Protein AF-A0A359KFX6-F1 (afdb_monomer_lite)

pLDDT: mean 89.25, std 11.67, range [46.41, 98.25]

Structure (mmCIF, N/CA/C/O backbone):
data_AF-A0A359KFX6-F1
#
_entry.id   AF-A0A359KFX6-F1
#
loop_
_atom_site.group_PDB
_atom_site.id
_atom_site.type_symbol
_atom_site.label_atom_id
_atom_site.label_alt_id
_atom_site.label_comp_id
_atom_site.label_asym_id
_atom_site.label_entity_id
_atom_site.label_seq_id
_atom_site.pdbx_PDB_ins_code
_atom_site.Cartn_x
_atom_site.Cartn_y
_atom_site.Cartn_z
_atom_site.occupancy
_atom_site.B_iso_or_equiv
_atom_site.auth_seq_id
_atom_site.auth_comp_id
_atom_site.auth_asym_id
_atom_site.auth_atom_id
_atom_site.pdbx_PDB_model_num
ATOM 1 N N . VAL A 1 1 ? -24.130 4.174 2.530 1.00 46.41 1 VAL A N 1
ATOM 2 C CA . VAL A 1 1 ? -23.969 5.558 3.047 1.00 46.41 1 VAL A CA 1
ATOM 3 C C . VAL A 1 1 ? -24.366 5.598 4.523 1.00 46.41 1 VAL A C 1
ATOM 5 O O . VAL A 1 1 ? -25.543 5.690 4.841 1.00 46.41 1 VAL A O 1
ATOM 8 N N . TRP A 1 2 ? -23.391 5.468 5.428 1.00 47.47 2 TRP A N 1
ATOM 9 C CA . TRP A 1 2 ? -23.591 5.372 6.887 1.00 47.47 2 TRP A CA 1
ATOM 10 C C . TRP A 1 2 ? -23.995 6.693 7.577 1.00 47.47 2 TRP A C 1
ATOM 12 O O . TRP A 1 2 ? -24.367 6.684 8.745 1.00 47.47 2 TRP A O 1
ATOM 22 N N . ARG A 1 3 ? -23.997 7.827 6.858 1.00 52.50 3 ARG A N 1
ATOM 23 C CA . ARG A 1 3 ? -24.322 9.155 7.419 1.00 52.50 3 ARG A CA 1
ATOM 24 C C . ARG A 1 3 ? -25.767 9.323 7.905 1.00 52.50 3 ARG A C 1
ATOM 26 O O . ARG A 1 3 ? -26.028 10.223 8.689 1.00 52.50 3 ARG A O 1
ATOM 33 N N . ALA A 1 4 ? -26.709 8.486 7.470 1.00 49.50 4 ALA A N 1
ATOM 34 C CA . ALA A 1 4 ? -28.132 8.710 7.748 1.00 49.50 4 ALA A CA 1
ATOM 35 C C . ALA A 1 4 ? -28.636 8.130 9.089 1.00 49.50 4 ALA A C 1
ATOM 37 O O . ALA A 1 4 ? -29.808 8.307 9.412 1.00 49.50 4 ALA A O 1
ATOM 38 N N . ARG A 1 5 ? -27.800 7.433 9.877 1.00 52.50 5 ARG A N 1
ATOM 39 C CA . ARG A 1 5 ? -28.245 6.772 11.125 1.00 52.50 5 ARG A CA 1
ATOM 40 C C . ARG A 1 5 ? -27.927 7.523 12.424 1.00 52.50 5 ARG A C 1
ATOM 42 O O . ARG A 1 5 ? -28.490 7.165 13.453 1.00 52.50 5 ARG A O 1
ATOM 49 N N . GLU A 1 6 ? -27.128 8.590 12.394 1.00 54.47 6 GLU A N 1
ATOM 50 C CA . GLU A 1 6 ? -26.747 9.355 13.600 1.00 54.47 6 GLU A CA 1
ATOM 51 C C . GLU A 1 6 ? -27.597 10.612 13.865 1.00 54.47 6 GLU A C 1
ATOM 53 O O . GLU A 1 6 ? -27.246 11.450 14.690 1.00 54.47 6 GLU A O 1
ATOM 58 N N . ALA A 1 7 ? -28.770 10.738 13.239 1.00 55.31 7 ALA A N 1
ATOM 59 C CA . ALA A 1 7 ? -29.654 11.893 13.434 1.00 55.31 7 ALA A CA 1
ATOM 60 C C . ALA A 1 7 ? -30.240 12.026 14.860 1.00 55.31 7 ALA A C 1
ATOM 62 O O . ALA A 1 7 ? -30.926 13.002 15.146 1.00 55.31 7 ALA A O 1
ATOM 63 N N . LYS A 1 8 ? -29.998 11.063 15.763 1.00 57.53 8 LYS A N 1
ATOM 64 C CA . LYS A 1 8 ? -30.536 11.095 17.134 1.00 57.53 8 LYS A CA 1
ATOM 65 C C . LYS A 1 8 ? -29.732 11.954 18.122 1.00 57.53 8 LYS A C 1
ATOM 67 O O . LYS A 1 8 ? -30.311 12.334 19.128 1.00 57.53 8 LYS A O 1
ATOM 72 N N . ASN A 1 9 ? -28.466 12.287 17.837 1.00 59.84 9 ASN A N 1
ATOM 73 C CA . ASN A 1 9 ? -27.573 13.026 18.751 1.00 59.84 9 ASN A CA 1
ATOM 74 C C . ASN A 1 9 ? -26.816 14.165 18.036 1.00 59.84 9 ASN A C 1
ATOM 76 O O . ASN A 1 9 ? -25.602 14.301 18.180 1.00 59.84 9 ASN A O 1
ATOM 80 N N . VAL A 1 10 ? -27.500 14.950 17.201 1.00 62.69 10 VAL A N 1
ATOM 81 C CA . VAL A 1 10 ? -26.873 16.103 16.536 1.00 62.69 10 VAL A CA 1
ATOM 82 C C . VAL A 1 10 ? -26.825 17.274 17.517 1.00 62.69 10 VAL A C 1
ATOM 84 O O . VAL A 1 10 ? -27.857 17.864 17.824 1.00 62.69 10 VAL A O 1
ATOM 87 N N . GLU A 1 11 ? -25.632 17.606 18.010 1.00 73.69 11 GLU A N 1
ATOM 88 C CA . GLU A 1 11 ? -25.386 18.827 18.785 1.00 73.69 11 GLU A CA 1
ATOM 89 C C . GLU A 1 11 ? -25.001 20.001 17.869 1.00 73.69 11 GLU A C 1
ATOM 91 O O . GLU A 1 11 ? -24.621 19.801 16.712 1.00 73.69 11 GLU A O 1
ATOM 96 N N . THR A 1 12 ? -25.065 21.234 18.388 1.00 77.56 12 THR A N 1
ATOM 97 C CA . THR A 1 12 ? -24.832 22.496 17.652 1.00 77.56 12 THR A CA 1
ATOM 98 C C . THR A 1 12 ? -23.528 22.523 16.838 1.00 77.56 12 THR A C 1
ATOM 100 O O . THR A 1 12 ? -23.456 23.218 15.828 1.00 77.56 12 THR A O 1
ATOM 103 N N . TYR A 1 13 ? -22.512 21.751 17.237 1.00 80.38 13 TYR A N 1
ATOM 104 C CA . TYR A 1 13 ? -21.194 21.700 16.587 1.00 80.38 13 TYR A CA 1
ATOM 105 C C . TYR A 1 13 ? -20.863 20.340 15.941 1.00 80.38 13 TYR A C 1
ATOM 107 O O . TYR A 1 13 ? -19.727 20.117 15.524 1.00 80.38 13 TYR A O 1
ATOM 115 N N . GLY A 1 14 ? -21.844 19.440 15.823 1.00 81.88 14 GLY A N 1
ATOM 116 C CA . GLY A 1 14 ? -21.681 18.089 15.280 1.00 81.88 14 GLY A CA 1
ATOM 117 C C . GLY A 1 14 ? -21.691 16.990 16.346 1.00 81.88 14 GLY A C 1
ATOM 118 O O . GLY A 1 14 ? -21.669 17.252 17.541 1.00 81.88 14 GLY A O 1
ATOM 119 N N . SER A 1 15 ? -21.748 15.736 15.892 1.00 82.19 15 SER A N 1
ATOM 120 C CA . SER A 1 15 ? -21.886 14.537 16.737 1.00 82.19 15 SER A CA 1
ATOM 121 C C . SER A 1 15 ? -20.609 13.688 16.817 1.00 82.19 15 SER A C 1
ATOM 123 O O . SER A 1 15 ? -20.643 12.561 17.312 1.00 82.19 15 SER A O 1
ATOM 125 N N . ALA A 1 16 ? -19.484 14.193 16.294 1.00 87.06 16 ALA A N 1
ATOM 126 C CA . ALA A 1 16 ? -18.245 13.431 16.194 1.00 87.06 16 ALA A CA 1
ATOM 127 C C . ALA A 1 16 ? -17.688 13.094 17.584 1.00 87.06 16 ALA A C 1
ATOM 129 O O . ALA A 1 16 ? -17.415 13.972 18.399 1.00 87.06 16 ALA A O 1
ATOM 130 N N . ARG A 1 17 ? -17.472 11.803 17.830 1.00 90.38 17 ARG A N 1
ATOM 131 C CA . ARG A 1 17 ? -16.875 11.277 19.059 1.00 90.38 17 ARG A CA 1
ATOM 132 C C . ARG A 1 17 ? -16.063 10.027 18.757 1.00 90.38 17 ARG A C 1
ATOM 134 O O . ARG A 1 17 ? -16.183 9.440 17.683 1.00 90.38 17 ARG A O 1
ATOM 141 N N . TRP A 1 18 ? -15.282 9.581 19.734 1.00 91.25 18 TRP A N 1
ATOM 142 C CA . TRP A 1 18 ? -14.645 8.272 19.662 1.00 91.25 18 TRP A CA 1
ATOM 143 C C . TRP A 1 18 ? -15.694 7.157 19.588 1.00 91.25 18 TRP A C 1
ATOM 145 O O . TRP A 1 18 ? -16.712 7.183 20.291 1.00 91.25 18 TRP A O 1
ATOM 155 N N . ALA A 1 19 ? -15.429 6.183 18.720 1.00 91.50 19 ALA A N 1
ATOM 156 C CA . ALA A 1 19 ? -16.250 4.991 18.583 1.00 91.50 19 ALA A CA 1
ATOM 157 C C . ALA A 1 19 ? -16.086 4.083 19.810 1.00 91.50 19 ALA A C 1
ATOM 159 O O . ALA A 1 19 ? -14.988 3.923 20.344 1.00 91.50 19 ALA A O 1
ATOM 160 N N . ARG A 1 20 ? -17.181 3.460 20.241 1.00 92.06 20 ARG A N 1
ATOM 161 C CA . ARG A 1 20 ? -17.185 2.408 21.260 1.00 92.06 20 ARG A CA 1
ATOM 162 C C . ARG A 1 20 ? -16.756 1.073 20.638 1.00 92.06 20 ARG A C 1
ATOM 164 O O . ARG A 1 20 ? -16.949 0.882 19.436 1.00 92.06 20 ARG A O 1
ATOM 171 N N . PRO A 1 21 ? -16.242 0.109 21.425 1.00 92.25 21 PRO A N 1
ATOM 172 C CA . PRO A 1 21 ? -15.827 -1.198 20.904 1.00 92.25 21 PRO A CA 1
ATOM 173 C C . PRO A 1 21 ? -16.912 -1.917 20.083 1.00 92.25 21 PRO A C 1
ATOM 175 O O . PRO A 1 21 ? -16.631 -2.491 19.032 1.00 92.25 21 PRO A O 1
ATOM 178 N N . GLU A 1 22 ? -18.168 -1.826 20.519 1.00 93.31 22 GLU A N 1
ATOM 179 C CA . GLU A 1 22 ? -19.338 -2.367 19.814 1.00 93.31 22 GLU A CA 1
ATOM 180 C C . GLU A 1 22 ? -19.574 -1.731 18.435 1.00 93.31 22 GLU A C 1
ATOM 182 O O . GLU A 1 22 ? -19.948 -2.429 17.495 1.00 93.31 22 GLU A O 1
ATOM 187 N N . GLU A 1 23 ? -19.278 -0.440 18.279 1.00 93.69 23 GLU A N 1
ATOM 188 C CA . GLU A 1 23 ? -19.401 0.287 17.011 1.00 93.69 23 GLU A CA 1
ATOM 189 C C . GLU A 1 23 ? -18.256 -0.056 16.059 1.00 93.69 23 GLU A C 1
ATOM 191 O O . GLU A 1 23 ? -18.488 -0.247 14.869 1.00 93.69 23 GLU A O 1
ATOM 196 N N . VAL A 1 24 ? -17.036 -0.213 16.583 1.00 94.38 24 VAL A N 1
ATOM 197 C CA . VAL A 1 24 ? -15.875 -0.687 15.809 1.00 94.38 24 VAL A CA 1
ATOM 198 C C . VAL A 1 24 ? -16.143 -2.088 15.254 1.00 94.38 24 VAL A C 1
ATOM 200 O O . VAL A 1 24 ? -15.892 -2.354 14.077 1.00 94.38 24 VAL A O 1
ATOM 203 N N . LYS A 1 25 ? -16.709 -2.974 16.084 1.00 92.88 25 LYS A N 1
ATOM 204 C CA . LYS A 1 25 ? -17.122 -4.317 15.668 1.00 92.88 25 LYS A CA 1
ATOM 205 C C . LYS A 1 25 ? -18.252 -4.269 14.639 1.00 92.88 25 LYS A C 1
ATOM 207 O O . LYS A 1 25 ? -18.168 -4.954 13.625 1.00 92.88 25 LYS A O 1
ATOM 212 N N . ALA A 1 26 ? -19.289 -3.462 14.873 1.00 93.12 26 ALA A N 1
ATOM 213 C CA . ALA A 1 26 ? -20.415 -3.312 13.948 1.00 93.12 26 ALA A CA 1
ATOM 214 C C . ALA A 1 26 ? -20.001 -2.710 12.593 1.00 93.12 26 ALA A C 1
ATOM 216 O O . ALA A 1 26 ? -20.606 -3.032 11.574 1.00 93.12 26 ALA A O 1
ATOM 217 N N . ALA A 1 27 ? -18.955 -1.881 12.572 1.00 92.50 27 ALA A N 1
ATOM 218 C CA . ALA A 1 27 ? -18.339 -1.353 11.357 1.00 92.50 27 ALA A CA 1
ATOM 219 C C . ALA A 1 27 ? -17.454 -2.378 10.617 1.00 92.50 27 ALA A C 1
ATOM 221 O O . ALA A 1 27 ? -16.913 -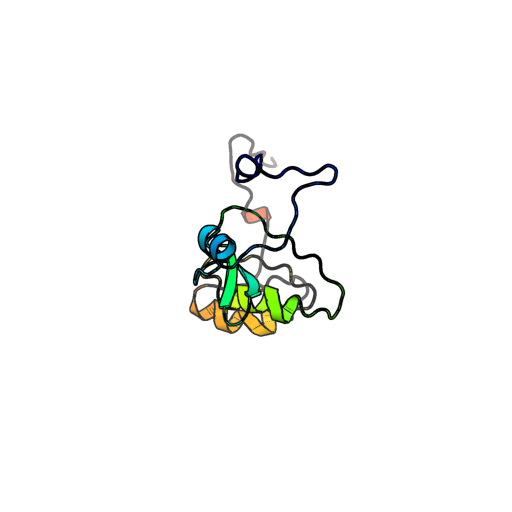2.056 9.563 1.00 92.50 27 ALA A O 1
ATOM 222 N N . GLY A 1 28 ? -17.286 -3.594 11.152 1.00 93.75 28 GLY A N 1
ATOM 223 C CA . GLY A 1 28 ? -16.502 -4.660 10.523 1.00 93.75 28 GLY A CA 1
ATOM 224 C C . GLY A 1 28 ? -14.987 -4.464 10.598 1.00 93.75 28 GLY A C 1
ATOM 225 O O . GLY A 1 28 ? -14.253 -5.162 9.909 1.00 93.75 28 GLY A O 1
ATOM 226 N N . LEU A 1 29 ? -14.494 -3.547 11.439 1.00 95.81 29 LEU A N 1
ATOM 227 C CA . LEU A 1 29 ? -13.077 -3.160 11.437 1.00 95.81 29 LEU A CA 1
ATOM 228 C C . LEU A 1 29 ? -12.146 -4.153 12.144 1.00 95.81 29 LEU A C 1
ATOM 230 O O . LEU A 1 29 ? -10.932 -4.004 12.068 1.00 95.81 29 LEU A O 1
ATOM 234 N N . LEU A 1 30 ? -12.697 -5.142 12.849 1.00 94.81 30 LEU A N 1
ATOM 235 C CA . LEU A 1 30 ? -11.935 -6.167 13.578 1.00 94.81 30 LEU A CA 1
ATOM 236 C C . LEU A 1 30 ? -11.732 -7.449 12.750 1.00 94.81 30 LEU A C 1
ATOM 238 O O . LEU A 1 30 ? -11.313 -8.477 13.276 1.00 94.81 30 LEU A O 1
ATOM 242 N N . GLY A 1 31 ? -12.071 -7.410 11.458 1.00 92.06 31 GLY A N 1
ATOM 243 C CA . GLY A 1 31 ? -11.870 -8.525 10.539 1.00 92.06 31 GLY A CA 1
ATOM 244 C C . GLY A 1 31 ? -10.386 -8.835 10.276 1.00 92.06 31 GLY A C 1
ATOM 245 O O . GLY A 1 31 ? -9.509 -7.981 10.474 1.00 92.06 31 GLY A O 1
ATOM 246 N N . PRO A 1 32 ? -10.073 -10.065 9.829 1.00 91.69 32 PRO A N 1
ATOM 247 C CA . PRO A 1 32 ? -8.710 -10.447 9.466 1.00 91.69 32 PRO A CA 1
ATOM 248 C C . PRO A 1 32 ? -8.247 -9.812 8.146 1.00 91.69 32 PRO A C 1
ATOM 250 O O . PRO A 1 32 ? -7.043 -9.628 7.963 1.00 91.69 32 PRO A O 1
ATOM 253 N N . ASP A 1 33 ? -9.191 -9.443 7.280 1.00 92.50 33 ASP A N 1
ATOM 254 C CA . ASP A 1 33 ? -8.957 -8.956 5.922 1.00 92.50 33 ASP A CA 1
ATOM 255 C C . ASP A 1 33 ? -8.999 -7.427 5.833 1.00 92.50 33 ASP A C 1
ATOM 257 O O . ASP A 1 33 ? -9.458 -6.739 6.748 1.00 92.50 33 ASP A O 1
ATOM 261 N N . GLY A 1 34 ? -8.505 -6.887 4.719 1.00 93.62 34 GLY A N 1
ATOM 262 C CA . GLY A 1 34 ? -8.496 -5.452 4.456 1.00 93.62 34 GLY A CA 1
ATOM 263 C C . GLY A 1 34 ? -7.147 -4.765 4.664 1.00 93.62 34 GLY A C 1
ATOM 264 O O . GLY A 1 34 ? -6.161 -5.348 5.123 1.00 93.62 34 GLY A O 1
ATOM 265 N N . VAL A 1 35 ? -7.102 -3.478 4.325 1.00 95.69 35 VAL A N 1
ATOM 266 C CA . VAL A 1 35 ? -5.936 -2.624 4.590 1.00 95.69 35 VAL A CA 1
ATOM 267 C C . VAL A 1 35 ? -5.858 -2.284 6.074 1.00 95.69 35 VAL A C 1
ATOM 269 O O . VAL A 1 35 ? -6.873 -2.002 6.708 1.00 95.69 35 VAL A O 1
ATOM 272 N N . VAL A 1 36 ? -4.655 -2.284 6.645 1.00 96.31 36 VAL A N 1
ATOM 273 C CA . VAL A 1 36 ? -4.445 -1.992 8.068 1.00 96.31 36 VAL A CA 1
ATOM 274 C C . VAL A 1 36 ? -4.578 -0.491 8.308 1.00 96.31 36 VAL A C 1
ATOM 276 O O . VAL A 1 36 ? -3.822 0.297 7.752 1.00 96.31 36 VAL A O 1
ATOM 279 N N . LEU A 1 37 ? -5.511 -0.087 9.168 1.00 94.94 37 LEU A N 1
ATOM 280 C CA . LEU A 1 37 ? -5.725 1.309 9.564 1.00 94.94 37 LEU A CA 1
ATOM 281 C C . LEU A 1 37 ? -4.928 1.691 10.816 1.00 94.94 37 LEU A C 1
ATOM 283 O O . LEU A 1 37 ? -4.542 2.845 10.989 1.00 94.94 37 LEU A O 1
ATOM 287 N N . GLY A 1 38 ? -4.713 0.727 11.710 1.00 93.12 38 GLY A N 1
ATOM 288 C CA . GLY A 1 38 ? -4.068 0.947 12.997 1.00 93.12 38 GLY A CA 1
ATOM 289 C C . GLY A 1 38 ? -4.356 -0.183 13.976 1.00 93.12 38 GLY A C 1
ATOM 290 O O . GLY A 1 38 ? -4.626 -1.315 13.578 1.00 93.12 38 GLY A O 1
ATOM 291 N N . ARG A 1 39 ? -4.299 0.124 15.273 1.00 91.81 39 ARG A N 1
ATOM 292 C CA . ARG A 1 39 ? -4.544 -0.837 16.352 1.00 91.81 39 ARG A CA 1
ATOM 293 C C . ARG A 1 39 ? -5.454 -0.220 17.404 1.00 91.81 39 ARG A C 1
ATOM 295 O O . ARG A 1 39 ? -5.211 0.907 17.831 1.00 91.81 39 ARG A O 1
ATOM 302 N N . HIS A 1 40 ? -6.445 -0.980 17.844 1.00 90.62 40 HIS A N 1
ATOM 303 C CA . HIS A 1 40 ? -7.269 -0.668 19.001 1.00 90.62 40 HIS A CA 1
ATOM 304 C C . HIS A 1 40 ? -7.013 -1.739 20.060 1.00 90.62 40 HIS A C 1
ATOM 306 O O . HIS A 1 40 ? -7.258 -2.919 19.829 1.00 90.62 40 HIS A O 1
ATOM 312 N N . GLU A 1 41 ? -6.444 -1.341 21.199 1.00 89.19 41 GLU A N 1
ATOM 313 C CA . GLU A 1 41 ? -5.989 -2.266 22.243 1.00 89.19 41 GLU A CA 1
ATOM 314 C C . GLU A 1 41 ? -5.061 -3.366 21.690 1.00 89.19 41 GLU A C 1
ATOM 316 O O . GLU A 1 41 ? -3.911 -3.091 21.342 1.00 89.19 41 GLU A O 1
ATOM 321 N N . ARG A 1 42 ? -5.528 -4.616 21.614 1.00 91.06 42 ARG A N 1
ATOM 322 C CA . ARG A 1 42 ? -4.767 -5.773 21.115 1.00 91.06 42 ARG A CA 1
ATOM 323 C C . ARG A 1 42 ? -5.152 -6.185 19.691 1.00 91.06 42 ARG A C 1
ATOM 325 O O . ARG A 1 42 ? -4.514 -7.076 19.144 1.00 91.06 42 ARG A O 1
ATOM 332 N N . GLU A 1 43 ? -6.130 -5.516 19.090 1.00 92.31 43 GLU A N 1
ATOM 333 C CA . GLU A 1 43 ? -6.717 -5.878 17.800 1.00 92.31 43 GLU A CA 1
ATOM 334 C C . GLU A 1 43 ? -6.264 -4.905 16.705 1.00 92.31 43 GLU A C 1
ATOM 336 O O . GLU A 1 43 ? -6.219 -3.685 16.903 1.00 92.31 43 GLU A O 1
ATOM 341 N N . TYR A 1 44 ? -5.941 -5.431 15.524 1.00 94.56 44 TYR A N 1
ATOM 342 C CA . TYR A 1 44 ? -5.707 -4.593 14.350 1.00 94.56 44 TYR A CA 1
ATOM 343 C C . TYR A 1 44 ? -7.034 -4.095 13.790 1.00 94.56 44 TYR A C 1
ATOM 345 O O . TYR A 1 44 ? -7.964 -4.874 13.605 1.00 94.56 44 TYR A O 1
ATOM 353 N N . LEU A 1 45 ? -7.085 -2.803 13.476 1.00 95.88 45 LEU A N 1
ATOM 354 C CA . LEU A 1 45 ? -8.183 -2.221 12.721 1.00 95.88 45 LEU A CA 1
ATOM 355 C C . LEU A 1 45 ? -7.884 -2.379 11.237 1.00 95.88 45 LEU A C 1
ATOM 357 O O . LEU A 1 45 ? -6.827 -1.930 10.781 1.00 95.88 45 LEU A O 1
ATOM 361 N N . ARG A 1 46 ? -8.804 -2.981 10.490 1.00 95.88 46 ARG A N 1
ATOM 362 C CA . ARG A 1 46 ? -8.685 -3.163 9.045 1.00 95.88 46 ARG A CA 1
ATOM 363 C C . ARG A 1 46 ? -9.928 -2.697 8.311 1.00 95.88 46 ARG A C 1
ATOM 365 O O . ARG A 1 46 ? -11.024 -2.712 8.859 1.00 95.88 46 ARG A O 1
ATOM 372 N N . HIS A 1 47 ? -9.745 -2.266 7.072 1.00 95.06 47 HIS A N 1
ATOM 373 C CA . HIS A 1 47 ? -10.837 -1.881 6.193 1.00 95.06 47 HIS A CA 1
ATOM 374 C C . HIS A 1 47 ? -10.822 -2.726 4.924 1.00 95.06 47 HIS A C 1
ATOM 376 O O . HIS A 1 47 ? -9.885 -2.633 4.132 1.00 95.06 47 HIS A O 1
ATOM 382 N N . ASP A 1 48 ? -11.865 -3.532 4.752 1.00 94.25 48 ASP A N 1
ATOM 383 C CA . ASP A 1 48 ? -12.090 -4.404 3.589 1.00 94.25 48 ASP A CA 1
ATOM 384 C C . ASP A 1 48 ? -13.288 -3.932 2.738 1.00 94.25 48 ASP A C 1
ATOM 386 O O . ASP A 1 48 ? -13.895 -4.681 1.978 1.00 94.25 48 ASP A O 1
ATOM 390 N N . GLY A 1 49 ? -13.690 -2.671 2.919 1.00 92.12 49 GLY A N 1
ATOM 391 C CA . GLY A 1 49 ? -14.785 -2.063 2.175 1.00 92.12 49 GLY A CA 1
ATOM 392 C C . GLY A 1 49 ? -14.344 -1.508 0.816 1.00 92.12 49 GLY A C 1
ATOM 393 O O . GLY A 1 49 ? -13.150 -1.369 0.543 1.00 92.12 49 GLY A O 1
ATOM 394 N N . PRO A 1 50 ? -15.307 -1.157 -0.054 1.00 91.06 50 PRO A N 1
ATOM 395 C CA . PRO A 1 50 ? -15.029 -0.491 -1.325 1.00 91.06 50 PRO A CA 1
ATOM 396 C C . PRO A 1 50 ? -14.568 0.967 -1.156 1.00 91.06 50 PRO A C 1
ATOM 398 O O . PRO A 1 50 ? -14.209 1.615 -2.141 1.00 91.06 50 PRO A O 1
ATOM 401 N N . GLU A 1 51 ? -14.634 1.524 0.055 1.00 93.50 51 GLU A N 1
ATOM 402 C CA . GLU A 1 51 ? -14.254 2.903 0.319 1.00 93.50 51 GLU A CA 1
ATOM 403 C C . GLU A 1 51 ? -12.732 3.124 0.243 1.00 93.50 51 GLU A C 1
ATOM 405 O O . GLU A 1 51 ? -11.904 2.243 0.469 1.00 93.50 51 GLU A O 1
ATOM 410 N N . HIS A 1 52 ? -12.339 4.355 -0.080 1.00 93.62 52 HIS A N 1
ATOM 411 C CA . HIS A 1 52 ? -10.933 4.747 -0.099 1.00 93.62 52 HIS A CA 1
ATOM 412 C C . HIS A 1 52 ? -10.454 5.182 1.288 1.00 93.62 52 HIS A C 1
ATOM 414 O O . HIS A 1 52 ? -11.170 5.858 2.029 1.00 93.62 52 HIS A O 1
ATOM 420 N N . VAL A 1 53 ? -9.198 4.859 1.605 1.00 93.62 53 VAL A N 1
ATOM 421 C CA . VAL A 1 53 ? -8.551 5.223 2.870 1.00 93.62 53 VAL A CA 1
ATOM 422 C C . VAL A 1 53 ? -7.541 6.343 2.638 1.00 93.62 53 VAL A C 1
ATOM 424 O O . VAL A 1 53 ? -6.619 6.209 1.836 1.00 93.62 53 VAL A O 1
ATOM 427 N N . LEU A 1 54 ? -7.684 7.438 3.387 1.00 95.31 54 LEU A N 1
ATOM 428 C CA . LEU A 1 54 ? -6.722 8.538 3.426 1.00 95.31 54 LEU A CA 1
ATOM 429 C C . LEU A 1 54 ? -5.947 8.504 4.748 1.00 95.31 54 LEU A C 1
ATOM 431 O O . LEU A 1 54 ? -6.528 8.670 5.818 1.00 95.31 54 LEU A O 1
ATOM 435 N N . CYS A 1 55 ? -4.625 8.344 4.675 1.00 93.69 55 CYS A N 1
ATOM 436 C CA . CYS A 1 55 ? -3.739 8.479 5.831 1.00 93.69 55 CYS A CA 1
ATOM 437 C C . CYS A 1 55 ? -3.074 9.861 5.825 1.00 93.69 55 CYS A C 1
ATOM 439 O O . CYS A 1 55 ? -2.224 10.145 4.980 1.00 93.69 55 CYS A O 1
ATOM 441 N N . PHE A 1 56 ? -3.431 10.705 6.794 1.00 93.88 56 PHE A N 1
ATOM 442 C CA . PHE A 1 56 ? -2.775 11.990 7.023 1.00 93.88 56 PHE A CA 1
ATOM 443 C C . PHE A 1 56 ? -1.828 11.884 8.222 1.00 93.88 56 PHE A C 1
ATOM 445 O O . PHE A 1 56 ? -2.274 11.759 9.360 1.00 93.88 56 PHE A O 1
ATOM 452 N N . ALA A 1 57 ? -0.516 11.896 7.972 1.00 92.06 57 ALA A N 1
ATOM 453 C CA . ALA A 1 57 ? 0.483 11.695 9.019 1.00 92.06 57 ALA A CA 1
ATOM 454 C C . ALA A 1 57 ? 1.807 12.439 8.717 1.00 92.06 57 ALA A C 1
ATOM 456 O O . ALA A 1 57 ? 2.321 12.322 7.596 1.00 92.06 57 ALA A O 1
ATOM 457 N N . PRO A 1 58 ? 2.413 13.146 9.699 1.00 92.00 58 PRO A N 1
ATOM 458 C CA . PRO A 1 58 ? 3.693 13.842 9.528 1.00 92.00 58 PRO A CA 1
ATOM 459 C C . PRO A 1 58 ? 4.853 12.919 9.132 1.00 92.00 58 PRO A C 1
ATOM 461 O O . PRO A 1 58 ? 4.781 11.691 9.232 1.00 92.00 58 PRO A O 1
ATOM 464 N N . THR A 1 59 ? 5.985 13.488 8.722 1.00 91.31 59 THR A N 1
ATOM 465 C CA . THR A 1 59 ? 7.219 12.707 8.547 1.00 91.31 59 THR A CA 1
ATOM 466 C C . THR A 1 59 ? 7.649 12.058 9.865 1.00 91.31 59 THR A C 1
ATOM 468 O O . THR A 1 59 ? 7.533 12.679 10.915 1.00 91.31 59 THR A O 1
ATOM 471 N N . ARG A 1 60 ? 8.181 10.827 9.805 1.00 89.44 60 ARG A N 1
ATOM 472 C CA . ARG A 1 60 ? 8.643 10.043 10.974 1.00 89.44 60 ARG A CA 1
ATOM 473 C C . ARG A 1 60 ? 7.557 9.689 12.007 1.00 89.44 60 ARG A C 1
ATOM 475 O O . ARG A 1 60 ? 7.879 9.207 13.080 1.00 89.44 60 ARG A O 1
ATOM 482 N N . SER A 1 61 ? 6.280 9.831 11.656 1.00 91.50 61 SER A N 1
ATOM 483 C CA . SER A 1 61 ? 5.128 9.397 12.471 1.00 91.50 61 SER A CA 1
ATOM 484 C C . SER A 1 61 ? 4.858 7.887 12.436 1.00 91.50 61 SER A C 1
ATOM 486 O O . SER A 1 61 ? 3.933 7.405 13.078 1.00 91.50 61 SER A O 1
ATOM 488 N N . GLY A 1 62 ? 5.627 7.132 11.645 1.00 91.19 62 GLY A N 1
ATOM 489 C CA . GLY A 1 62 ? 5.464 5.686 11.532 1.00 91.19 62 GLY A CA 1
ATOM 490 C C . GLY A 1 62 ? 4.445 5.212 10.491 1.00 91.19 62 GLY A C 1
ATOM 491 O O . GLY A 1 62 ? 4.208 4.013 10.428 1.00 91.19 62 GLY A O 1
ATOM 492 N N . LYS A 1 63 ? 3.896 6.073 9.613 1.00 93.56 63 LYS A N 1
ATOM 493 C CA . LYS A 1 63 ? 2.935 5.631 8.569 1.00 93.56 63 LYS A CA 1
ATOM 494 C C . LYS A 1 63 ? 3.426 4.461 7.698 1.00 93.56 63 LYS A C 1
ATOM 496 O O . LYS A 1 63 ? 2.636 3.619 7.291 1.00 93.56 63 LYS A O 1
ATOM 501 N N . GLY A 1 64 ? 4.735 4.390 7.439 1.00 92.69 64 GLY A N 1
ATOM 502 C CA . GLY A 1 64 ? 5.339 3.284 6.692 1.00 92.69 64 GLY A CA 1
ATOM 503 C C . GLY A 1 64 ? 5.224 1.960 7.446 1.00 92.69 64 GLY A C 1
ATOM 504 O O . GLY A 1 64 ? 4.650 1.006 6.939 1.00 92.69 64 GLY A O 1
ATOM 505 N N . VAL A 1 65 ? 5.705 1.927 8.690 1.00 93.69 65 VAL A N 1
ATOM 506 C CA . VAL A 1 65 ? 5.761 0.707 9.514 1.00 93.69 65 VAL A 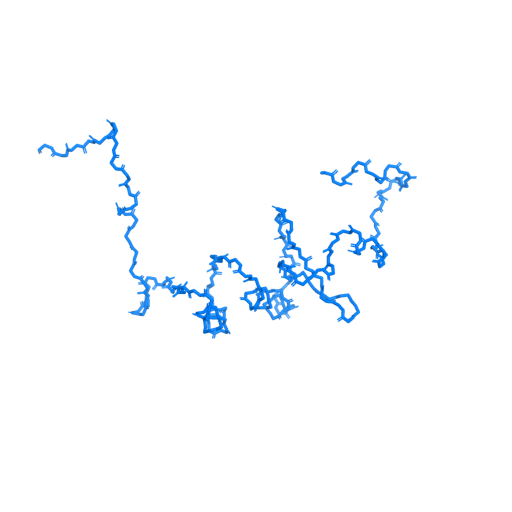CA 1
ATOM 507 C C . VAL A 1 65 ? 4.424 0.326 10.157 1.00 93.69 65 VAL A C 1
ATOM 509 O O . VAL A 1 65 ? 4.216 -0.840 10.462 1.00 93.69 65 VAL A O 1
ATOM 512 N N . GLY A 1 66 ? 3.524 1.288 10.375 1.00 91.75 66 GLY A N 1
ATOM 513 C CA . GLY A 1 66 ? 2.249 1.081 11.069 1.00 91.75 66 GLY A CA 1
ATOM 514 C C . GLY A 1 66 ? 1.043 0.875 10.154 1.00 91.75 66 GLY A C 1
ATOM 515 O O . GLY A 1 66 ? 0.037 0.344 10.611 1.00 91.75 66 GLY A O 1
ATOM 516 N N . LEU A 1 67 ? 1.136 1.277 8.881 1.00 94.88 67 LEU A N 1
ATOM 517 C CA . LEU A 1 67 ? 0.020 1.217 7.931 1.00 94.88 67 LEU A CA 1
ATOM 518 C C . LEU A 1 67 ? 0.439 0.590 6.598 1.00 94.88 67 LEU A C 1
ATOM 520 O O . LEU A 1 67 ? -0.131 -0.422 6.197 1.00 94.88 67 LEU A O 1
ATOM 524 N N . VAL A 1 68 ? 1.460 1.138 5.928 1.00 95.94 68 VAL A N 1
ATOM 525 C CA . VAL A 1 68 ? 1.822 0.724 4.557 1.00 95.94 68 VAL A CA 1
ATOM 526 C C . VAL A 1 68 ? 2.406 -0.690 4.517 1.00 95.94 68 VAL A C 1
ATOM 528 O O . VAL A 1 68 ? 1.861 -1.558 3.840 1.00 95.94 68 VAL A O 1
ATOM 531 N N . VAL A 1 69 ? 3.488 -0.946 5.256 1.00 97.00 69 VAL A N 1
ATOM 532 C CA . VAL A 1 69 ? 4.163 -2.253 5.279 1.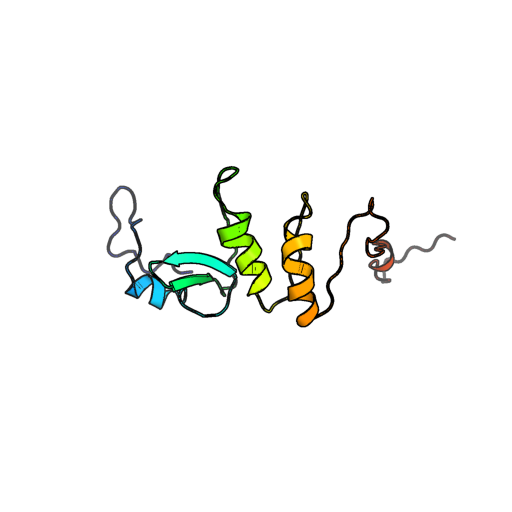00 97.00 69 VAL A CA 1
ATOM 533 C C . VAL A 1 69 ? 3.233 -3.355 5.802 1.00 97.00 69 VAL A C 1
ATOM 535 O O . VAL A 1 69 ? 3.105 -4.364 5.110 1.00 97.00 69 VAL A O 1
ATOM 538 N N . PRO A 1 70 ? 2.514 -3.186 6.935 1.00 96.06 70 PRO A N 1
ATOM 539 C CA . PRO A 1 70 ? 1.544 -4.183 7.383 1.00 96.06 70 PRO A CA 1
ATOM 540 C C . PRO A 1 70 ? 0.469 -4.483 6.338 1.00 96.06 70 PRO A C 1
ATOM 542 O O . PRO A 1 70 ? 0.172 -5.653 6.105 1.00 96.06 70 PRO A O 1
ATOM 545 N N . SER A 1 71 ? -0.065 -3.460 5.658 1.00 96.44 71 SER A N 1
ATOM 546 C CA . SER A 1 71 ? -1.047 -3.665 4.587 1.00 96.44 71 SER A CA 1
ATOM 547 C C . SER A 1 71 ? -0.453 -4.472 3.436 1.00 96.44 71 SER A C 1
ATOM 549 O O . SER A 1 71 ? -1.044 -5.454 3.016 1.00 96.44 71 SER A O 1
ATOM 551 N N . LEU A 1 72 ? 0.749 -4.149 2.958 1.00 97.06 72 LEU A N 1
ATOM 552 C CA . LEU A 1 72 ? 1.377 -4.893 1.858 1.00 97.06 72 LEU A CA 1
ATOM 553 C C . LEU A 1 72 ? 1.732 -6.346 2.213 1.00 97.06 72 LEU A C 1
ATOM 555 O O . LEU A 1 72 ? 1.812 -7.181 1.308 1.00 97.06 72 LEU A O 1
ATOM 559 N N . LEU A 1 73 ? 1.924 -6.648 3.499 1.00 95.62 73 LEU A N 1
ATOM 560 C CA . LEU A 1 73 ? 2.207 -7.991 4.013 1.00 95.62 73 LEU A CA 1
ATOM 561 C C . LEU A 1 73 ? 0.955 -8.799 4.381 1.00 95.62 73 LEU A C 1
ATOM 563 O O . LEU A 1 73 ? 1.088 -9.970 4.717 1.00 95.62 73 LEU A O 1
ATOM 567 N N . THR A 1 74 ? -0.237 -8.203 4.359 1.00 93.38 74 THR A N 1
ATOM 568 C CA . THR A 1 74 ? -1.483 -8.893 4.750 1.00 93.38 74 THR A CA 1
ATOM 569 C C . THR A 1 74 ? -2.576 -8.810 3.692 1.00 93.38 74 THR A C 1
ATOM 571 O O . THR A 1 74 ? -3.371 -9.734 3.583 1.00 93.38 74 THR A O 1
ATOM 574 N N . TRP A 1 75 ? -2.581 -7.763 2.863 1.00 92.31 75 TRP A N 1
ATOM 575 C CA . TRP A 1 75 ? -3.526 -7.580 1.767 1.00 92.31 75 TRP A CA 1
ATOM 576 C C . TRP A 1 75 ? -3.367 -8.685 0.709 1.00 92.31 75 TRP A C 1
ATOM 578 O O . TRP A 1 75 ? -2.319 -8.731 0.038 1.00 92.31 75 TRP A O 1
ATOM 588 N N . PRO A 1 76 ? -4.393 -9.536 0.513 1.00 89.00 76 PRO A N 1
ATOM 589 C CA . PRO A 1 76 ? -4.306 -10.685 -0.386 1.00 89.00 76 PRO A CA 1
ATOM 590 C C . PRO A 1 76 ? -4.448 -10.293 -1.863 1.00 89.00 76 PRO A C 1
ATOM 592 O O . PRO A 1 76 ? -3.989 -11.019 -2.743 1.00 89.00 76 PRO A O 1
ATOM 595 N N . GLY A 1 77 ? -5.064 -9.143 -2.150 1.00 91.44 77 GLY A N 1
ATOM 596 C CA . GLY A 1 77 ? -5.303 -8.669 -3.511 1.00 91.44 77 GLY A CA 1
ATOM 597 C C . GLY A 1 77 ? -4.060 -8.093 -4.189 1.00 91.44 77 GLY A C 1
ATOM 598 O O . GLY A 1 77 ? -3.004 -7.914 -3.578 1.00 91.44 77 GLY A O 1
ATOM 599 N N . SER A 1 78 ? -4.186 -7.748 -5.470 1.00 94.75 78 SER A N 1
ATOM 600 C CA . SER A 1 78 ? -3.152 -7.014 -6.207 1.00 94.75 78 SER A CA 1
ATOM 601 C C . SER A 1 78 ? -2.916 -5.622 -5.609 1.00 94.75 78 SER A C 1
ATOM 603 O O . SER A 1 78 ? -3.814 -5.026 -5.015 1.00 94.75 78 SER A O 1
ATOM 605 N N . ALA A 1 79 ? -1.699 -5.102 -5.773 1.00 95.94 79 ALA A N 1
ATOM 606 C CA . ALA A 1 79 ? -1.322 -3.776 -5.302 1.00 95.94 79 ALA A CA 1
ATOM 607 C C . ALA A 1 79 ? -0.423 -3.083 -6.329 1.00 95.94 79 ALA A C 1
ATOM 609 O O . ALA A 1 79 ? 0.515 -3.691 -6.846 1.00 95.94 79 ALA A O 1
ATOM 610 N N . ILE A 1 80 ? -0.695 -1.803 -6.579 1.00 96.88 80 ILE A N 1
ATOM 611 C CA . ILE A 1 80 ? 0.200 -0.886 -7.286 1.00 96.88 80 ILE A CA 1
ATOM 612 C C . ILE A 1 80 ? 0.724 0.085 -6.236 1.00 96.88 80 ILE A C 1
ATOM 614 O O . ILE A 1 80 ? -0.058 0.736 -5.545 1.00 96.88 80 ILE A O 1
ATOM 618 N N . VAL A 1 81 ? 2.044 0.152 -6.086 1.00 97.31 81 VAL A N 1
ATOM 619 C CA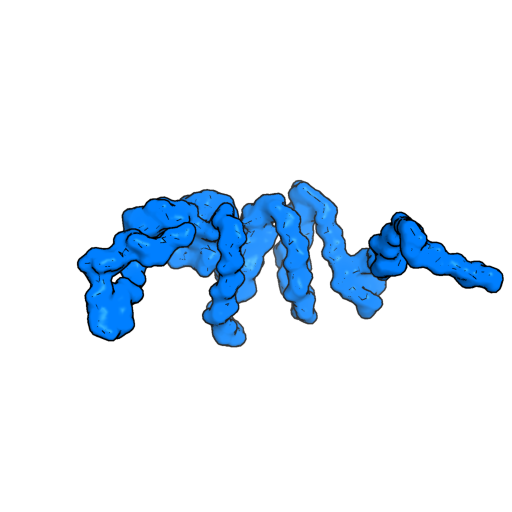 . VAL A 1 81 ? 2.686 0.928 -5.023 1.00 97.31 81 VAL A CA 1
ATOM 620 C C . VAL A 1 81 ? 3.612 1.951 -5.652 1.00 97.31 81 VAL A C 1
ATOM 622 O O . VAL A 1 81 ? 4.581 1.594 -6.313 1.00 97.31 81 VAL A O 1
ATOM 625 N N . HIS A 1 82 ? 3.327 3.229 -5.417 1.00 97.12 82 HIS A N 1
ATOM 626 C CA . HIS A 1 82 ? 4.257 4.297 -5.752 1.00 97.12 82 HIS A CA 1
ATOM 627 C C . HIS A 1 82 ? 5.286 4.439 -4.624 1.00 97.12 82 HIS A C 1
ATOM 629 O O . HIS A 1 82 ? 4.976 4.943 -3.544 1.00 97.12 82 HIS A O 1
ATOM 635 N N . ASP A 1 83 ? 6.498 3.946 -4.862 1.00 95.94 83 ASP A N 1
ATOM 636 C CA . ASP A 1 83 ? 7.541 3.805 -3.846 1.00 95.94 83 ASP A CA 1
ATOM 637 C C . ASP A 1 83 ? 8.798 4.603 -4.207 1.00 95.94 83 ASP A C 1
ATOM 639 O O . ASP A 1 83 ? 9.819 4.046 -4.595 1.00 95.94 83 ASP A O 1
ATOM 643 N N . ILE A 1 84 ? 8.727 5.929 -4.051 1.00 91.31 84 ILE A N 1
ATOM 644 C CA . ILE A 1 84 ? 9.825 6.862 -4.379 1.00 91.31 84 ILE A CA 1
ATOM 645 C C . ILE A 1 84 ? 11.142 6.491 -3.672 1.00 91.31 84 ILE A C 1
ATOM 647 O O . ILE A 1 84 ? 12.220 6.798 -4.171 1.00 91.31 84 ILE A O 1
ATOM 651 N N . LYS A 1 85 ? 11.068 5.860 -2.493 1.00 92.00 85 LYS A N 1
ATOM 652 C CA . LYS A 1 85 ? 12.246 5.521 -1.681 1.00 92.00 85 LYS A CA 1
ATOM 653 C C . LYS A 1 85 ? 12.728 4.079 -1.846 1.00 92.00 85 LYS A C 1
ATOM 655 O O . LYS A 1 85 ? 13.801 3.759 -1.346 1.00 92.00 85 LYS A O 1
ATOM 660 N N . GLY A 1 86 ? 11.941 3.205 -2.473 1.00 94.88 86 GLY A N 1
ATOM 661 C CA . GLY A 1 86 ? 12.243 1.773 -2.582 1.00 94.88 86 GLY A CA 1
ATOM 662 C C . GLY A 1 86 ? 12.123 0.978 -1.269 1.00 94.88 86 GLY A C 1
ATOM 663 O O . GLY A 1 86 ? 12.499 -0.199 -1.223 1.00 94.88 86 GLY A O 1
ATOM 664 N N . GLU A 1 87 ? 11.632 1.589 -0.185 1.00 96.50 87 GLU A N 1
ATOM 665 C CA . GLU A 1 87 ? 11.529 0.948 1.135 1.00 96.50 87 GLU A CA 1
ATOM 666 C C . GLU A 1 87 ? 10.453 -0.145 1.127 1.00 96.50 87 GLU A C 1
ATOM 668 O O . GLU A 1 87 ? 10.660 -1.235 1.665 1.00 96.50 87 GLU A O 1
ATOM 673 N N . ASN A 1 88 ? 9.320 0.111 0.467 1.00 97.44 88 ASN A N 1
ATOM 674 C CA . ASN A 1 88 ? 8.227 -0.853 0.389 1.00 97.44 88 ASN A CA 1
ATOM 675 C C . ASN A 1 88 ? 8.633 -2.055 -0.465 1.00 97.44 88 ASN A C 1
ATOM 677 O O . ASN A 1 88 ? 8.374 -3.193 -0.070 1.00 97.44 88 ASN A O 1
ATOM 681 N N . TRP A 1 89 ? 9.300 -1.820 -1.599 1.00 97.44 89 TRP A N 1
ATOM 682 C CA . TRP A 1 89 ? 9.852 -2.882 -2.438 1.00 97.44 89 TRP A CA 1
ATOM 683 C C . TRP A 1 89 ? 10.793 -3.776 -1.629 1.00 97.44 89 TRP A C 1
ATOM 685 O O . TRP A 1 89 ? 10.575 -4.985 -1.534 1.00 97.44 89 TRP A O 1
ATOM 695 N N . THR A 1 90 ? 11.790 -3.168 -0.985 1.00 97.19 90 THR A N 1
ATOM 696 C CA . THR A 1 90 ? 12.828 -3.884 -0.232 1.00 97.19 90 THR A CA 1
ATOM 697 C C . THR A 1 90 ? 12.238 -4.743 0.886 1.00 97.19 90 THR A C 1
ATOM 699 O O . THR A 1 90 ? 12.652 -5.885 1.068 1.00 97.19 90 THR A O 1
ATOM 702 N N . LEU A 1 91 ? 11.248 -4.222 1.616 1.00 98.00 91 LEU A N 1
ATOM 703 C CA . LEU A 1 91 ? 10.665 -4.912 2.766 1.00 98.00 91 LEU A CA 1
ATOM 704 C C . LEU A 1 91 ? 9.604 -5.954 2.391 1.00 98.00 91 LEU A C 1
ATOM 706 O O . LEU A 1 91 ? 9.418 -6.919 3.129 1.00 98.00 91 LEU A O 1
ATOM 710 N N . THR A 1 92 ? 8.874 -5.765 1.286 1.00 98.25 92 THR A N 1
ATOM 711 C CA . THR A 1 92 ? 7.625 -6.518 1.050 1.00 98.25 92 THR A CA 1
ATOM 712 C C . THR A 1 92 ? 7.610 -7.345 -0.231 1.00 98.25 92 THR A C 1
ATOM 714 O O . THR A 1 92 ? 6.872 -8.332 -0.287 1.00 98.25 92 THR A O 1
ATOM 717 N N . ALA A 1 93 ? 8.440 -7.033 -1.237 1.00 97.44 93 ALA A N 1
ATOM 718 C CA . ALA A 1 93 ? 8.389 -7.707 -2.538 1.00 97.44 93 ALA A CA 1
ATOM 719 C C . ALA A 1 93 ? 8.610 -9.223 -2.423 1.00 97.44 93 ALA A C 1
ATOM 721 O O . ALA A 1 93 ? 7.874 -9.996 -3.033 1.00 97.44 93 ALA A O 1
ATOM 722 N N . GLY A 1 94 ? 9.555 -9.660 -1.581 1.00 97.44 94 GLY A N 1
ATOM 723 C CA . GLY A 1 94 ? 9.823 -11.084 -1.352 1.00 97.44 94 GLY A CA 1
ATOM 724 C C . GLY A 1 94 ? 8.636 -11.838 -0.741 1.00 97.44 94 GLY A C 1
ATOM 725 O O . GLY A 1 94 ? 8.316 -12.942 -1.172 1.00 97.44 94 GLY A O 1
ATOM 726 N N . TYR A 1 95 ? 7.928 -11.231 0.218 1.00 97.31 95 TYR A N 1
ATOM 727 C CA . TYR A 1 95 ? 6.709 -11.817 0.785 1.00 97.31 95 TYR A CA 1
ATOM 728 C C . TYR A 1 95 ? 5.595 -11.895 -0.264 1.00 97.31 95 TYR A C 1
ATOM 730 O O . TYR A 1 95 ? 4.945 -12.934 -0.417 1.00 97.31 95 TYR A O 1
ATOM 738 N N . ARG A 1 96 ? 5.383 -10.802 -1.006 1.00 97.06 96 ARG A N 1
ATOM 739 C CA . ARG A 1 96 ? 4.333 -10.719 -2.026 1.00 97.06 96 ARG A CA 1
ATOM 740 C C . ARG A 1 96 ? 4.589 -11.662 -3.203 1.00 97.06 96 ARG A C 1
ATOM 742 O O . ARG A 1 96 ? 3.632 -12.215 -3.735 1.00 97.06 96 ARG A O 1
ATOM 749 N N . ALA A 1 97 ? 5.852 -11.948 -3.527 1.00 96.75 97 ALA A N 1
ATOM 750 C CA . ALA A 1 97 ? 6.234 -12.922 -4.551 1.00 96.75 97 ALA A CA 1
ATOM 751 C C . ALA A 1 97 ? 5.758 -14.353 -4.240 1.00 96.75 97 ALA A C 1
ATOM 753 O O . ALA A 1 97 ? 5.632 -15.168 -5.148 1.00 96.75 97 ALA A O 1
ATOM 754 N N . ARG A 1 98 ? 5.436 -14.658 -2.973 1.00 95.12 98 ARG A N 1
ATOM 755 C CA . ARG A 1 98 ? 4.831 -15.944 -2.582 1.00 95.12 98 ARG A CA 1
ATOM 756 C C . ARG A 1 98 ? 3.356 -16.072 -2.975 1.00 95.12 98 ARG A C 1
ATOM 758 O O . ARG A 1 98 ? 2.840 -17.179 -2.977 1.00 95.12 98 ARG A O 1
ATOM 765 N N . HIS A 1 99 ? 2.693 -14.959 -3.287 1.00 92.94 99 HIS A N 1
ATOM 766 C CA . HIS A 1 99 ? 1.272 -14.912 -3.648 1.00 92.94 99 HIS A CA 1
ATOM 767 C C . HIS A 1 99 ? 1.063 -14.786 -5.159 1.00 92.94 99 HIS A C 1
ATOM 769 O O . HIS A 1 99 ? 0.025 -15.180 -5.680 1.00 92.94 99 HIS A O 1
ATOM 775 N N . GLY A 1 100 ? 2.039 -14.229 -5.878 1.00 93.44 100 GLY A N 1
ATOM 776 C CA . GLY A 1 100 ? 1.951 -14.042 -7.317 1.00 93.44 100 GLY A CA 1
ATOM 777 C C . GLY A 1 100 ? 3.118 -13.243 -7.877 1.00 93.44 100 GLY A C 1
ATOM 778 O O . GLY A 1 100 ? 4.118 -12.991 -7.205 1.00 93.44 100 GLY A O 1
ATOM 779 N N . ARG A 1 101 ? 2.987 -12.829 -9.138 1.00 96.00 101 ARG A N 1
ATOM 780 C CA . ARG A 1 101 ? 4.022 -12.062 -9.833 1.00 96.00 101 ARG A CA 1
ATOM 781 C C . ARG A 1 101 ? 4.172 -10.669 -9.218 1.00 96.00 101 ARG A C 1
ATOM 783 O O . ARG A 1 101 ? 3.193 -9.946 -9.059 1.00 96.00 101 ARG A O 1
ATOM 790 N N . VAL A 1 102 ? 5.414 -10.280 -8.942 1.00 97.44 102 VAL A N 1
ATOM 791 C CA . VAL A 1 102 ? 5.778 -8.953 -8.431 1.00 97.44 102 VAL A CA 1
ATOM 792 C C . VAL A 1 102 ? 6.762 -8.315 -9.407 1.00 97.44 102 VAL A C 1
ATOM 794 O O . VAL A 1 102 ? 7.723 -8.957 -9.826 1.00 97.44 102 VAL A O 1
ATOM 797 N N . LEU A 1 103 ? 6.498 -7.072 -9.802 1.00 97.19 103 LEU A N 1
ATOM 798 C CA . LEU A 1 103 ? 7.282 -6.340 -10.795 1.00 97.19 103 LEU A CA 1
ATOM 799 C C . LEU A 1 103 ? 7.801 -5.042 -10.187 1.00 97.19 103 LEU A C 1
ATOM 801 O O . LEU A 1 103 ? 7.028 -4.288 -9.599 1.00 97.19 103 LEU A O 1
ATOM 805 N N . LEU A 1 104 ? 9.098 -4.789 -10.352 1.00 96.75 104 LEU A N 1
ATOM 806 C CA . LEU A 1 104 ? 9.692 -3.480 -10.106 1.00 96.75 104 LEU A CA 1
ATOM 807 C C . LEU A 1 104 ? 9.614 -2.694 -11.405 1.00 96.75 104 LEU A C 1
ATOM 809 O O . LEU A 1 104 ? 10.111 -3.176 -12.418 1.00 96.75 104 LEU A O 1
ATOM 813 N N . PHE A 1 105 ? 9.033 -1.501 -11.374 1.00 96.31 105 PHE A N 1
ATOM 814 C CA . PHE A 1 105 ? 9.132 -0.560 -12.482 1.00 96.31 105 PHE A CA 1
ATOM 815 C C . PHE A 1 105 ? 9.854 0.701 -12.011 1.00 96.31 105 PHE A C 1
ATOM 817 O O . PHE A 1 105 ? 9.308 1.490 -11.245 1.00 96.31 105 PHE A O 1
ATOM 824 N N . ASP A 1 106 ? 11.095 0.845 -12.458 1.00 95.56 106 ASP A N 1
ATOM 825 C CA . ASP A 1 106 ? 12.001 1.953 -12.167 1.00 95.56 106 ASP A CA 1
ATOM 826 C C . ASP A 1 106 ? 12.868 2.184 -13.418 1.00 95.56 106 ASP A C 1
ATOM 828 O O . ASP A 1 106 ? 13.889 1.519 -13.588 1.00 95.56 106 ASP A O 1
ATOM 832 N N . PRO A 1 107 ? 12.475 3.089 -14.333 1.00 92.62 107 PRO A N 1
ATOM 833 C CA . PRO A 1 107 ? 13.120 3.238 -15.642 1.00 92.62 107 PRO A CA 1
ATOM 834 C C . PRO A 1 107 ? 14.627 3.517 -15.611 1.00 92.62 107 PRO A C 1
ATOM 836 O O . PRO A 1 107 ? 15.304 3.326 -16.617 1.00 92.62 107 PRO A O 1
ATOM 839 N N . THR A 1 108 ? 15.156 3.981 -14.477 1.00 92.56 108 THR A N 1
ATOM 840 C CA . THR A 1 108 ? 16.586 4.272 -14.305 1.00 92.56 108 THR A CA 1
ATOM 841 C C . THR A 1 108 ? 17.382 3.085 -13.758 1.00 92.56 108 THR A C 1
ATOM 843 O O . THR A 1 108 ? 18.611 3.117 -13.713 1.00 92.56 108 THR A O 1
ATOM 846 N N . ASN A 1 109 ? 16.696 2.015 -13.362 1.00 94.06 109 ASN A N 1
ATOM 847 C CA . ASN A 1 109 ? 17.272 0.833 -12.749 1.00 94.06 109 ASN A CA 1
ATOM 848 C C . ASN A 1 109 ? 17.390 -0.309 -13.758 1.00 94.06 109 ASN A C 1
ATOM 850 O O . ASN A 1 109 ? 16.402 -0.768 -14.328 1.00 94.06 109 ASN A O 1
ATOM 854 N N . ALA A 1 110 ? 18.600 -0.848 -13.905 1.00 94.00 110 ALA A N 1
ATOM 855 C CA . ALA A 1 110 ? 18.881 -1.963 -14.810 1.00 94.00 110 ALA A CA 1
ATOM 856 C C . ALA A 1 110 ? 18.079 -3.247 -14.501 1.00 94.00 110 ALA A C 1
ATOM 858 O O . ALA A 1 110 ? 17.967 -4.119 -15.357 1.00 94.00 110 ALA A O 1
ATOM 859 N N . LYS A 1 111 ? 17.528 -3.383 -13.286 1.00 92.06 111 LYS A N 1
ATOM 860 C CA . LYS A 1 111 ? 16.683 -4.517 -12.871 1.00 92.06 111 LYS A CA 1
ATOM 861 C C . LYS A 1 111 ? 15.184 -4.270 -13.071 1.00 92.06 111 LYS A C 1
ATOM 863 O O . LYS A 1 111 ? 14.383 -5.121 -12.686 1.00 92.06 111 LYS A O 1
ATOM 868 N N . SER A 1 112 ? 14.793 -3.114 -13.603 1.00 96.19 112 SER A N 1
ATOM 869 C CA . SER A 1 112 ? 13.391 -2.795 -13.851 1.00 96.19 112 SER A CA 1
ATOM 870 C C . SER A 1 112 ? 12.771 -3.753 -14.857 1.00 96.19 112 SER A C 1
ATOM 872 O O . SER A 1 112 ? 13.388 -4.150 -15.845 1.00 96.19 112 SER A O 1
ATOM 874 N N . ALA A 1 113 ? 11.502 -4.075 -14.638 1.00 96.81 113 ALA A N 1
ATOM 875 C CA . ALA A 1 113 ? 10.658 -4.638 -15.669 1.00 96.81 113 ALA A CA 1
ATOM 876 C C . ALA A 1 113 ? 10.599 -3.676 -16.865 1.00 96.81 113 ALA A C 1
ATOM 878 O O . ALA A 1 113 ? 10.541 -2.452 -16.699 1.00 96.81 113 ALA A O 1
ATOM 879 N N . ALA A 1 114 ? 10.594 -4.244 -18.068 1.00 94.44 114 ALA A N 1
ATOM 880 C CA . ALA A 1 114 ? 10.334 -3.491 -19.282 1.00 94.44 114 ALA A CA 1
ATOM 881 C C . ALA A 1 114 ? 8.842 -3.148 -19.364 1.00 94.44 114 ALA A C 1
ATOM 883 O O . ALA A 1 114 ? 7.984 -3.990 -19.094 1.00 94.44 114 ALA A O 1
ATOM 884 N N . TYR A 1 115 ? 8.543 -1.921 -19.773 1.00 93.44 115 TYR A N 1
ATOM 885 C CA . TYR A 1 115 ? 7.190 -1.470 -20.061 1.00 93.44 115 TYR A CA 1
ATOM 886 C C . TYR A 1 115 ? 7.223 -0.593 -21.305 1.00 93.44 115 TYR A C 1
ATOM 888 O O . TYR A 1 115 ? 8.030 0.332 -21.396 1.00 93.44 115 TYR A O 1
ATOM 896 N N . ASN A 1 116 ? 6.350 -0.898 -22.260 1.00 93.31 116 ASN A N 1
ATOM 897 C CA . ASN A 1 116 ? 6.136 -0.070 -23.431 1.00 93.31 116 ASN A CA 1
ATOM 898 C C . ASN A 1 116 ? 4.640 0.265 -23.514 1.00 93.31 116 ASN A C 1
ATOM 900 O O . ASN A 1 116 ? 3.863 -0.609 -23.903 1.00 93.31 116 ASN A O 1
ATOM 904 N N . PRO A 1 117 ? 4.225 1.502 -23.188 1.00 92.38 117 PRO A N 1
ATOM 905 C CA . PRO A 1 117 ? 2.816 1.888 -23.229 1.00 92.38 117 PRO A CA 1
ATOM 906 C C . PRO A 1 117 ? 2.210 1.796 -24.636 1.00 92.38 117 PRO A C 1
ATOM 908 O O . PRO A 1 117 ? 0.998 1.660 -24.763 1.00 92.38 117 PRO A O 1
ATOM 911 N N . LEU A 1 118 ? 3.027 1.820 -25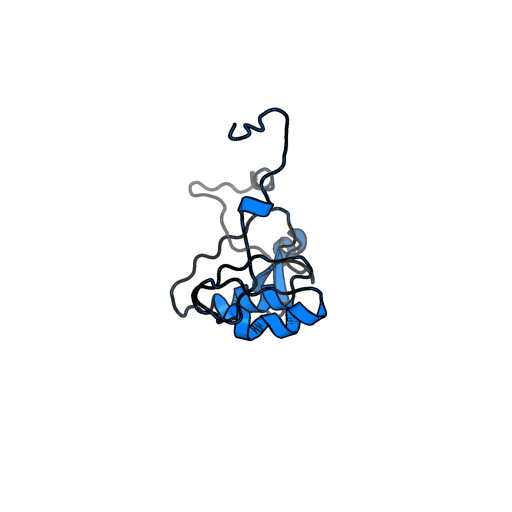.699 1.00 91.12 118 LEU A N 1
ATOM 912 C CA . LEU A 1 118 ? 2.541 1.672 -27.074 1.00 91.12 118 LEU A CA 1
ATOM 913 C C . LEU A 1 118 ? 1.966 0.277 -27.344 1.00 91.12 118 LEU A C 1
ATOM 915 O O . LEU A 1 118 ? 1.136 0.129 -28.235 1.00 91.12 118 LEU A O 1
ATOM 919 N N . LEU A 1 119 ? 2.367 -0.738 -26.570 1.00 91.56 119 LEU A N 1
ATOM 920 C CA . LEU A 1 119 ? 1.796 -2.083 -26.679 1.00 91.56 119 LEU A CA 1
ATOM 921 C C . LEU A 1 119 ? 0.362 -2.160 -26.136 1.00 91.56 119 LEU A C 1
ATOM 923 O O . LEU A 1 119 ? -0.373 -3.069 -26.508 1.00 91.56 119 LEU A O 1
ATOM 927 N N . GLU A 1 120 ? -0.050 -1.204 -25.300 1.00 91.62 120 GLU A N 1
ATOM 928 C CA . GLU A 1 120 ? -1.407 -1.134 -24.745 1.00 91.62 120 GLU A CA 1
ATOM 929 C C . GLU A 1 120 ? -2.393 -0.419 -25.686 1.00 91.62 120 GLU A C 1
ATOM 931 O O . GLU A 1 120 ? -3.606 -0.427 -25.449 1.00 91.62 120 GLU A O 1
ATOM 936 N N . VAL A 1 121 ? -1.897 0.192 -26.772 1.00 89.25 121 VAL A N 1
ATOM 937 C CA . VAL A 1 121 ? -2.734 0.831 -27.793 1.00 89.25 121 VAL A CA 1
ATOM 938 C C . VAL A 1 121 ? -3.492 -0.251 -28.558 1.00 89.25 121 VAL A C 1
ATOM 940 O O . VAL A 1 121 ? -2.932 -1.017 -29.343 1.00 89.25 121 VAL A O 1
ATOM 943 N N . ARG A 1 122 ? -4.803 -0.319 -28.326 1.00 87.81 122 ARG A N 1
ATOM 944 C CA . ARG A 1 122 ? -5.684 -1.285 -28.985 1.00 87.81 122 ARG A CA 1
ATOM 945 C C . ARG A 1 122 ? -6.009 -0.809 -30.396 1.00 87.81 122 ARG A C 1
ATOM 947 O O . ARG A 1 122 ? -6.429 0.330 -30.584 1.00 87.81 122 ARG A O 1
ATOM 954 N N . ARG A 1 123 ? -5.870 -1.703 -31.375 1.00 85.75 123 ARG A N 1
ATOM 955 C CA . ARG A 1 123 ? -6.327 -1.450 -32.749 1.00 85.75 123 ARG A CA 1
ATOM 956 C C . ARG A 1 123 ? -7.853 -1.357 -32.772 1.00 85.75 123 ARG A C 1
ATOM 958 O O . ARG A 1 123 ? -8.522 -2.107 -32.060 1.00 85.75 123 ARG A O 1
ATOM 965 N N . GLY A 1 124 ? -8.398 -0.458 -33.583 1.00 84.19 124 GLY A N 1
ATOM 966 C CA . GLY A 1 124 ? -9.838 -0.228 -33.664 1.00 84.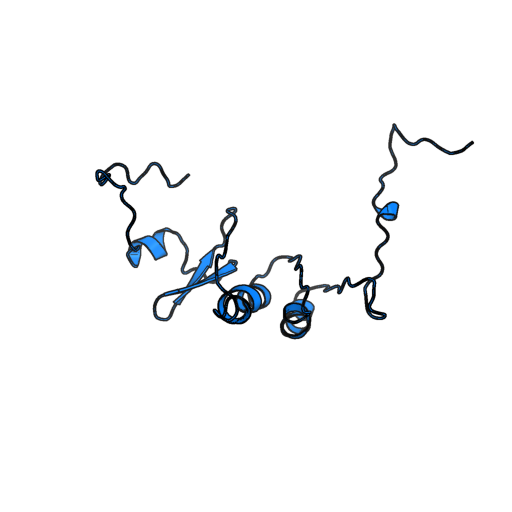19 124 GLY A CA 1
ATOM 967 C C . GLY A 1 124 ? -10.239 0.571 -34.898 1.00 84.19 124 GLY A C 1
ATOM 968 O O . GLY A 1 124 ? -9.412 0.850 -35.758 1.00 84.19 124 GLY A O 1
ATOM 969 N N . GLU A 1 125 ? -11.517 0.944 -34.957 1.00 84.44 125 GLU A N 1
ATOM 970 C CA . GLU A 1 125 ? -12.149 1.669 -36.074 1.00 84.44 125 GLU A CA 1
ATOM 971 C C . GLU A 1 125 ? -11.415 2.962 -36.471 1.00 84.44 125 GLU A C 1
ATOM 973 O O . GLU A 1 125 ? -11.431 3.357 -37.630 1.00 84.44 125 GLU A O 1
ATOM 978 N N . TRP A 1 126 ? -10.707 3.574 -35.522 1.00 82.75 126 TRP A N 1
ATOM 979 C CA . TRP A 1 126 ? -9.963 4.821 -35.701 1.00 82.75 126 TRP A CA 1
ATOM 980 C C . TRP A 1 126 ? -8.456 4.612 -35.942 1.00 82.75 126 TRP A C 1
ATOM 982 O O . TRP A 1 126 ? -7.665 5.520 -35.698 1.00 82.75 126 TRP A O 1
ATOM 992 N N . GLU A 1 127 ? -8.029 3.418 -36.375 1.00 85.25 127 GLU A N 1
ATOM 993 C CA . GLU A 1 127 ? -6.632 3.157 -36.750 1.00 85.25 127 GLU A CA 1
ATOM 994 C C . GLU A 1 127 ? -6.271 3.951 -38.017 1.00 85.25 127 GLU A C 1
ATOM 996 O O . GLU A 1 127 ? -6.719 3.637 -39.118 1.00 85.25 127 GLU A O 1
ATOM 1001 N N . VAL A 1 128 ? -5.426 4.972 -37.863 1.00 80.38 128 VAL A N 1
ATOM 1002 C CA . VAL A 1 128 ? -4.791 5.668 -38.986 1.00 80.38 128 VAL A CA 1
ATOM 1003 C C . VAL A 1 128 ? -3.449 4.995 -39.245 1.00 80.38 128 VAL A C 1
ATOM 1005 O O . VAL A 1 128 ? -2.603 4.928 -38.354 1.00 80.38 128 VAL A O 1
ATOM 1008 N N . ARG A 1 129 ? -3.264 4.458 -40.453 1.00 78.06 129 ARG A N 1
ATOM 1009 C CA . ARG A 1 129 ? -1.976 3.920 -40.902 1.00 78.06 129 ARG A CA 1
ATOM 1010 C C . ARG A 1 129 ? -1.234 5.014 -41.653 1.00 78.06 129 ARG A C 1
ATOM 1012 O O . ARG A 1 129 ? -1.840 5.666 -42.502 1.00 78.06 129 ARG A O 1
ATOM 1019 N N . ASP A 1 130 ? 0.050 5.186 -41.356 1.00 73.69 130 ASP A N 1
ATOM 1020 C CA . ASP A 1 130 ? 0.923 5.970 -42.226 1.00 73.69 130 ASP A CA 1
ATOM 1021 C C . ASP A 1 130 ? 0.965 5.281 -43.601 1.00 73.69 130 ASP A C 1
ATOM 1023 O O . ASP A 1 130 ? 1.174 4.065 -43.685 1.00 73.69 130 ASP A O 1
ATOM 1027 N N . VAL A 1 131 ? 0.658 6.053 -44.648 1.00 57.78 131 VAL A N 1
ATOM 1028 C CA . VAL A 1 131 ? 0.707 5.642 -46.062 1.00 57.78 131 VAL A CA 1
ATOM 1029 C C . VAL A 1 131 ? 2.135 5.552 -46.576 1.00 57.78 131 VAL A C 1
ATOM 1031 O O . VAL A 1 131 ? 2.957 6.416 -46.197 1.00 57.78 131 VAL A O 1
#

Secondary structure (DSSP, 8-state):
-GGGS-TTS--TT----PPPHHHHHHTTTTSSSSEEEEEETTEEEEE-SSS-------TTSSHIIIIIHHHHHH--S------TTSHHHHHHHHHHTTTS------TTSTTPPP--GGGG----TT-PPP-

Sequence (131 aa):
VWRAREAKNVETYGSARWARPEEVKAAGLLGPDGVVLGRHEREYLRHDGPEHVLCFAPTRSGKGVGLVVPSLLTWPGSAIVHDIKGENWTLTAGYRARHGRVLLFDPTNAKSAAYNPLLEVRRGEWEVRDV

Radius of gyration: 21.21 Å; chains: 1; bounding box: 49×38×68 Å

Foldseek 3Di:
DPVPPPPPDQDPVGDDDDDDPVRLVVQVQQDQAAFFPADDPPGTGHDPDPDDDDDDDDPPRCCCPGTVLVRLLRHLDDDDDDCPPCPSVVRRVVSVVVNHDDAAADPVDPRHDDDDVVVVDDDDPPDDDDD